Protein AF-A0A9D6LKY3-F1 (afdb_monomer_lite)

Structure (mmCIF, N/CA/C/O backbone):
data_AF-A0A9D6LKY3-F1
#
_entry.id   AF-A0A9D6LKY3-F1
#
loop_
_atom_site.group_PDB
_atom_site.id
_atom_site.type_symbol
_atom_site.label_atom_id
_atom_site.label_alt_id
_atom_site.label_comp_id
_atom_site.label_asym_id
_atom_site.label_entity_id
_atom_site.label_seq_id
_atom_site.pdbx_PDB_ins_code
_atom_site.Cartn_x
_atom_site.Cartn_y
_atom_site.Cartn_z
_atom_site.occupancy
_atom_site.B_iso_or_equiv
_atom_site.auth_seq_id
_atom_site.auth_comp_id
_atom_site.auth_asym_id
_atom_site.auth_atom_id
_atom_site.pdbx_PDB_model_num
ATOM 1 N N . MET A 1 1 ? -1.730 -1.786 14.851 1.00 76.88 1 MET A N 1
ATOM 2 C CA . MET A 1 1 ? -0.948 -1.898 13.593 1.00 76.88 1 MET A CA 1
ATOM 3 C C . MET A 1 1 ? -1.800 -1.309 12.480 1.00 76.88 1 MET A C 1
ATOM 5 O O . MET A 1 1 ? -2.973 -1.649 12.434 1.00 76.88 1 MET A O 1
ATOM 9 N N . MET A 1 2 ? -1.277 -0.396 11.659 1.00 83.31 2 MET A N 1
ATOM 10 C CA . MET A 1 2 ? -2.035 0.168 10.531 1.00 83.31 2 MET A CA 1
ATOM 11 C C . MET A 1 2 ? -1.888 -0.740 9.309 1.00 83.31 2 MET A C 1
ATOM 13 O O . MET A 1 2 ? -0.780 -1.179 9.004 1.00 83.31 2 MET A O 1
ATOM 17 N N . LEU A 1 3 ? -3.003 -1.040 8.649 1.00 87.69 3 LEU A N 1
ATOM 18 C CA . LEU A 1 3 ? -3.064 -1.811 7.412 1.00 87.69 3 LEU A CA 1
ATOM 19 C C . LEU A 1 3 ? -3.668 -0.930 6.316 1.00 87.69 3 LEU A C 1
ATOM 21 O O . LEU A 1 3 ? -4.710 -0.316 6.532 1.00 87.69 3 LEU A O 1
ATOM 25 N N . TYR A 1 4 ? -3.032 -0.890 5.149 1.00 90.19 4 TYR A N 1
ATOM 26 C CA . TYR A 1 4 ? -3.531 -0.166 3.984 1.00 90.19 4 TYR A CA 1
ATOM 27 C C . TYR A 1 4 ? -4.176 -1.155 3.016 1.00 90.19 4 TYR A C 1
ATOM 29 O O . TYR A 1 4 ? -3.606 -2.208 2.738 1.00 90.19 4 TYR A O 1
ATOM 37 N N . ILE A 1 5 ? -5.368 -0.832 2.521 1.00 91.62 5 ILE A N 1
ATOM 38 C CA . ILE A 1 5 ? -6.145 -1.663 1.596 1.00 91.62 5 ILE A CA 1
ATOM 39 C C . ILE A 1 5 ? -6.426 -0.855 0.335 1.00 91.62 5 ILE A C 1
ATOM 41 O O . ILE A 1 5 ? -6.943 0.256 0.425 1.00 91.62 5 ILE A O 1
ATOM 45 N N . HIS A 1 6 ? -6.130 -1.411 -0.833 1.00 92.94 6 HIS A N 1
ATOM 46 C CA . HIS A 1 6 ? -6.447 -0.780 -2.109 1.00 92.94 6 HIS A CA 1
ATOM 47 C C . HIS A 1 6 ? -7.925 -0.987 -2.455 1.00 92.94 6 HIS A C 1
ATOM 49 O O . HIS A 1 6 ? -8.429 -2.110 -2.416 1.00 92.94 6 HIS A O 1
ATOM 55 N N . LYS A 1 7 ? -8.632 0.098 -2.774 1.00 91.31 7 LYS A N 1
ATOM 56 C CA . LYS A 1 7 ? -10.093 0.104 -2.939 1.00 91.31 7 LYS A CA 1
ATOM 57 C C . LYS A 1 7 ? -10.573 -0.707 -4.135 1.00 91.31 7 LYS A C 1
ATOM 59 O O . LYS A 1 7 ? -11.598 -1.372 -4.011 1.00 91.31 7 LYS A O 1
ATOM 64 N N . ASP A 1 8 ? -9.827 -0.709 -5.239 1.00 89.75 8 ASP A N 1
ATOM 65 C CA . ASP A 1 8 ? -10.222 -1.463 -6.432 1.00 89.75 8 ASP A CA 1
ATOM 66 C C . ASP A 1 8 ? -10.015 -2.969 -6.261 1.00 89.75 8 ASP A C 1
ATOM 68 O O . ASP A 1 8 ? -10.879 -3.767 -6.624 1.00 89.75 8 ASP A O 1
ATOM 72 N N . CYS A 1 9 ? -8.861 -3.372 -5.711 1.00 90.88 9 CYS A N 1
ATOM 73 C CA . CY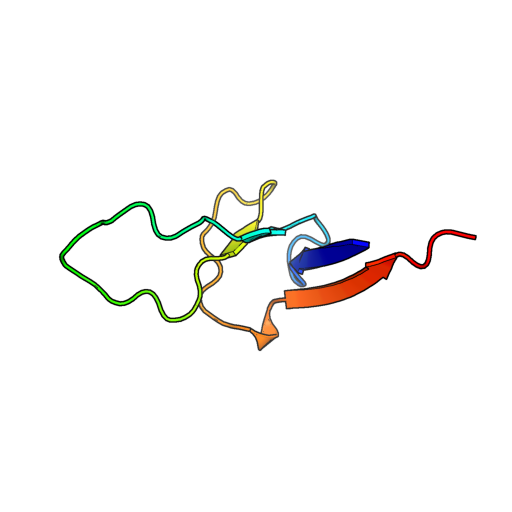S A 1 9 ? -8.498 -4.788 -5.569 1.00 90.88 9 CYS A CA 1
ATOM 74 C C . CYS A 1 9 ? -9.058 -5.418 -4.280 1.00 90.88 9 CYS A C 1
ATOM 76 O O . CYS A 1 9 ? -9.161 -6.640 -4.190 1.00 90.88 9 CYS A O 1
ATOM 78 N N . GLY A 1 10 ? -9.417 -4.598 -3.285 1.00 89.94 10 GLY A N 1
ATOM 79 C CA . GLY A 1 10 ? -9.839 -5.033 -1.950 1.00 89.94 10 GLY A CA 1
ATOM 80 C C .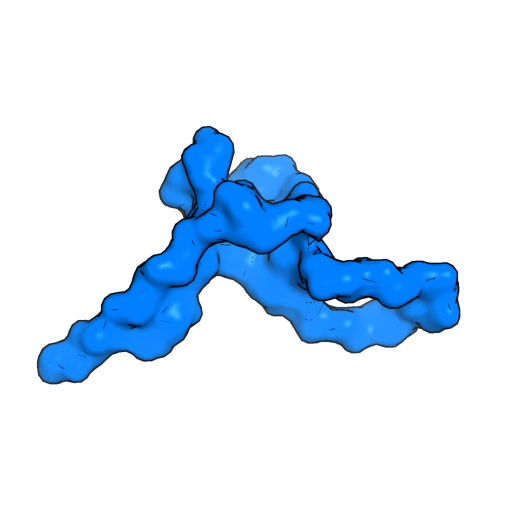 GLY A 1 10 ? -8.722 -5.675 -1.124 1.00 89.94 10 GLY A C 1
ATOM 81 O O . GLY A 1 10 ? -8.978 -6.200 -0.043 1.00 89.94 10 GLY A O 1
ATOM 82 N N . GLU A 1 11 ? -7.492 -5.645 -1.633 1.00 91.69 11 GLU A N 1
ATOM 83 C CA . GLU A 1 11 ? -6.343 -6.343 -1.077 1.00 91.69 11 GLU A CA 1
ATOM 84 C C . GLU A 1 11 ? -5.336 -5.394 -0.443 1.00 91.69 11 GLU A C 1
ATOM 86 O O . GLU A 1 11 ? -5.357 -4.177 -0.648 1.00 91.69 11 GLU A O 1
ATOM 91 N N . SER A 1 12 ? -4.446 -5.977 0.356 1.00 89.94 12 SER A N 1
ATOM 92 C CA . SER A 1 12 ? -3.435 -5.213 1.081 1.00 89.94 12 SER A CA 1
ATOM 93 C C . SER A 1 12 ? -2.470 -4.459 0.154 1.00 89.94 12 SER A C 1
ATOM 95 O O . SER A 1 12 ? -1.927 -4.990 -0.821 1.00 89.94 12 SER A O 1
ATOM 97 N N . ALA A 1 13 ? -2.252 -3.194 0.496 1.00 90.56 13 ALA A N 1
ATOM 98 C CA . ALA A 1 13 ? -1.244 -2.331 -0.080 1.00 90.56 13 ALA A CA 1
ATOM 99 C C . ALA A 1 13 ? -0.105 -2.132 0.921 1.00 90.56 13 ALA A C 1
ATOM 101 O O . ALA A 1 13 ? -0.321 -2.061 2.134 1.00 90.56 13 ALA A O 1
ATOM 102 N N . VAL A 1 14 ? 1.118 -2.047 0.409 1.00 87.56 14 VAL A N 1
ATOM 103 C CA . VAL A 1 14 ? 2.315 -1.804 1.218 1.00 87.56 14 VAL A CA 1
ATOM 104 C C . VAL A 1 14 ? 2.945 -0.481 0.833 1.00 87.56 14 VAL A C 1
ATOM 106 O O . VAL A 1 14 ? 3.035 -0.154 -0.349 1.00 87.56 14 VAL A O 1
ATOM 109 N N . GLU A 1 15 ? 3.391 0.256 1.842 1.00 84.81 15 GLU A N 1
ATOM 110 C CA . GLU A 1 15 ? 4.257 1.413 1.656 1.00 84.81 15 GLU A CA 1
ATOM 111 C C . GLU A 1 15 ? 5.651 0.906 1.277 1.00 84.81 15 GLU A C 1
ATOM 113 O O . GLU A 1 15 ? 6.259 0.102 1.994 1.00 84.81 15 GLU A O 1
ATOM 118 N N . ARG A 1 16 ? 6.157 1.332 0.124 1.00 75.12 16 ARG A N 1
ATOM 119 C CA . ARG A 1 16 ? 7.541 1.098 -0.265 1.00 75.12 16 ARG A CA 1
ATOM 120 C C . ARG A 1 16 ? 8.368 2.191 0.409 1.00 75.12 16 ARG A C 1
ATOM 122 O O . ARG A 1 16 ? 8.159 3.359 0.104 1.00 75.12 16 ARG A O 1
ATOM 129 N N . PRO A 1 17 ? 9.309 1.857 1.306 1.00 62.78 17 PRO A N 1
ATOM 130 C CA . PRO A 1 17 ? 10.251 2.861 1.773 1.00 62.78 17 PRO A CA 1
ATOM 131 C C . PRO A 1 17 ? 10.998 3.381 0.548 1.00 62.78 17 PRO A C 1
ATOM 133 O O . PRO A 1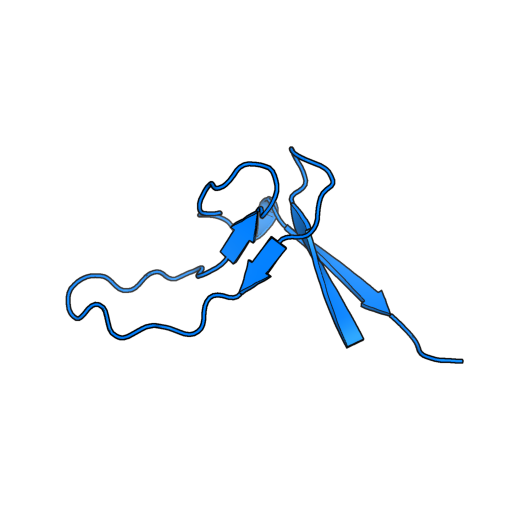 17 ? 11.429 2.555 -0.261 1.00 62.78 17 PRO A O 1
ATOM 136 N N . ASP A 1 18 ? 11.111 4.707 0.413 1.00 59.97 18 ASP A N 1
ATOM 137 C CA . ASP A 1 18 ? 11.813 5.391 -0.674 1.00 59.97 18 ASP A CA 1
ATOM 138 C C . ASP A 1 18 ? 13.171 4.732 -0.914 1.00 59.97 18 ASP A C 1
ATOM 140 O O . ASP A 1 18 ? 14.184 5.043 -0.280 1.00 59.97 18 ASP A O 1
ATOM 144 N N . ALA A 1 19 ? 13.207 3.770 -1.829 1.00 54.75 19 ALA A N 1
ATOM 145 C CA . ALA A 1 19 ? 14.421 3.102 -2.232 1.00 54.75 19 ALA A CA 1
ATOM 146 C C . ALA A 1 19 ? 15.107 4.026 -3.231 1.00 54.75 19 ALA A C 1
ATOM 148 O O . ALA A 1 19 ? 15.162 3.703 -4.408 1.00 54.75 19 ALA A O 1
ATOM 149 N N . VAL A 1 20 ? 15.536 5.197 -2.740 1.00 50.88 20 VAL A N 1
ATOM 150 C CA . VAL A 1 20 ? 16.429 6.193 -3.347 1.00 50.88 20 VAL A CA 1
ATOM 151 C C . VAL A 1 20 ? 16.542 6.016 -4.865 1.00 50.88 20 VAL A C 1
ATOM 153 O O . VAL A 1 20 ? 17.594 5.644 -5.382 1.00 50.88 20 VAL A O 1
ATOM 156 N N . MET A 1 21 ? 15.445 6.238 -5.591 1.00 54.84 21 MET A N 1
ATOM 157 C CA . MET A 1 21 ? 15.528 6.510 -7.018 1.00 54.84 21 MET A CA 1
ATOM 158 C C . MET A 1 21 ? 15.665 8.029 -7.121 1.00 54.84 21 MET A C 1
ATOM 160 O O . MET A 1 21 ? 14.733 8.742 -6.757 1.00 54.84 21 MET A O 1
ATOM 164 N N . PRO A 1 22 ? 16.837 8.553 -7.515 1.00 56.62 22 PRO A N 1
ATOM 165 C CA . PRO A 1 22 ? 17.188 9.958 -7.310 1.00 56.62 22 PRO A CA 1
ATOM 166 C C . PRO A 1 22 ? 16.406 10.961 -8.175 1.00 56.62 22 PRO A C 1
ATOM 168 O O . PRO A 1 22 ? 16.737 12.143 -8.153 1.00 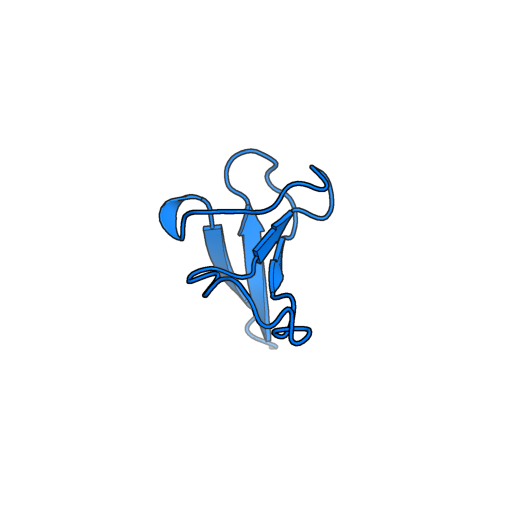56.62 22 PRO A O 1
ATOM 171 N N . GLU A 1 23 ? 15.408 10.533 -8.954 1.00 55.75 23 GLU A N 1
ATOM 172 C 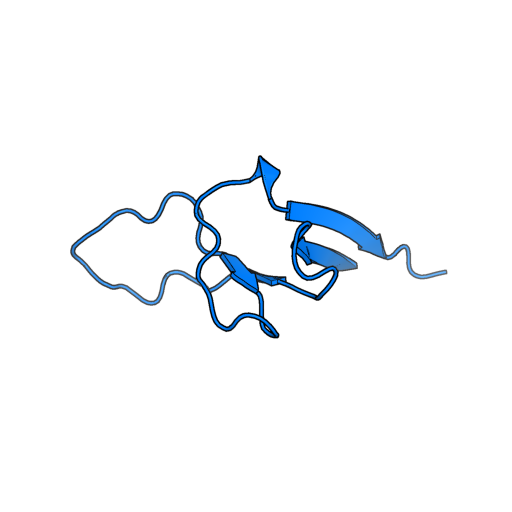CA . GLU A 1 23 ? 14.960 11.316 -10.112 1.00 55.75 23 GLU A CA 1
ATOM 173 C C . GLU A 1 23 ? 13.486 11.735 -10.088 1.00 55.75 23 GLU A C 1
ATOM 175 O O . GLU A 1 23 ? 13.132 12.637 -10.844 1.00 55.75 23 GLU A O 1
ATOM 180 N N . LEU A 1 24 ? 12.635 11.186 -9.209 1.00 54.88 24 LEU A N 1
ATOM 181 C CA . LEU A 1 24 ? 11.236 11.618 -9.104 1.00 54.88 24 LEU A CA 1
ATOM 182 C C . LEU A 1 24 ? 10.733 11.562 -7.652 1.00 54.88 24 LEU A C 1
ATOM 184 O O . LEU A 1 24 ? 10.823 10.506 -7.029 1.00 54.88 24 LEU A O 1
ATOM 188 N N . PRO A 1 25 ? 10.190 12.663 -7.100 1.00 54.34 25 PRO A N 1
ATOM 189 C CA . PRO A 1 25 ? 9.435 12.603 -5.859 1.00 54.34 25 PRO A CA 1
ATOM 190 C C . PRO A 1 25 ? 8.129 11.847 -6.129 1.00 54.34 25 PRO A C 1
ATOM 192 O O . PRO A 1 25 ? 7.187 12.404 -6.684 1.00 54.34 25 PRO A O 1
ATOM 195 N N . THR A 1 26 ? 8.073 10.566 -5.779 1.00 59.00 26 THR A N 1
ATOM 196 C CA . THR A 1 26 ? 6.802 9.846 -5.666 1.00 59.00 26 THR A CA 1
ATOM 197 C C . THR A 1 26 ? 6.125 10.309 -4.385 1.00 59.00 26 THR A C 1
ATOM 199 O O . THR A 1 26 ? 6.501 9.890 -3.296 1.00 59.00 26 THR A O 1
ATOM 202 N N . GLU A 1 27 ? 5.149 11.210 -4.510 1.00 66.25 27 GLU A N 1
ATOM 203 C CA . GLU A 1 27 ? 4.395 11.764 -3.373 1.00 66.25 27 GLU A CA 1
ATOM 204 C C . GLU A 1 27 ? 3.595 10.687 -2.618 1.00 66.25 27 GLU A C 1
ATOM 206 O O . GLU A 1 27 ? 3.218 10.893 -1.465 1.00 66.25 27 GLU A O 1
ATOM 211 N N . PHE A 1 28 ? 3.379 9.524 -3.245 1.00 74.44 28 PHE A N 1
ATOM 212 C CA . PHE A 1 28 ? 2.609 8.425 -2.682 1.00 74.44 28 PHE A CA 1
ATOM 213 C C . PHE A 1 28 ? 3.240 7.052 -2.985 1.00 74.44 28 PHE A C 1
ATOM 215 O 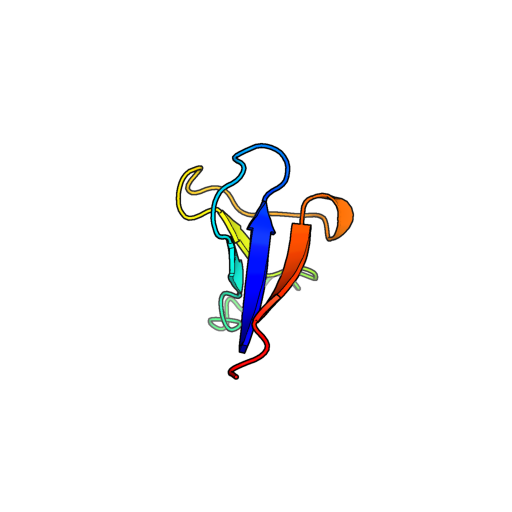O . PHE A 1 28 ? 3.043 6.494 -4.062 1.00 74.44 28 PHE A O 1
ATOM 222 N N . PRO A 1 29 ? 4.031 6.473 -2.065 1.00 80.25 29 PRO A N 1
ATOM 223 C CA . PRO A 1 29 ? 4.840 5.293 -2.359 1.00 80.25 29 PRO A CA 1
ATOM 224 C C . PRO A 1 29 ? 4.116 3.971 -2.041 1.00 80.25 29 PRO A C 1
ATOM 226 O O . PRO A 1 29 ? 4.706 3.063 -1.457 1.00 80.25 29 PRO A O 1
ATOM 229 N N . PHE A 1 30 ? 2.835 3.821 -2.388 1.00 87.12 30 PHE A N 1
ATOM 230 C CA . PHE A 1 30 ? 2.073 2.602 -2.078 1.00 87.12 30 PHE A CA 1
ATOM 231 C C . PHE A 1 30 ? 1.946 1.657 -3.278 1.00 87.12 30 PHE A C 1
ATOM 233 O O . PHE A 1 30 ? 1.935 2.065 -4.433 1.00 87.12 30 PHE A O 1
ATOM 240 N N . THR A 1 31 ? 1.856 0.351 -3.026 1.00 88.12 31 THR A N 1
ATOM 241 C CA . THR A 1 31 ? 1.686 -0.668 -4.080 1.00 88.12 31 THR A CA 1
ATOM 242 C C . THR A 1 31 ? 0.698 -1.746 -3.627 1.00 88.12 31 THR A C 1
ATOM 244 O O . THR A 1 31 ? 0.892 -2.321 -2.553 1.00 88.12 31 THR A O 1
ATOM 247 N N . CYS A 1 32 ? -0.343 -2.057 -4.425 1.00 89.62 32 CYS A N 1
ATOM 248 C CA . CYS A 1 32 ? -1.238 -3.210 -4.161 1.00 89.62 32 CYS A CA 1
ATOM 249 C C . CYS A 1 32 ? -0.466 -4.494 -4.494 1.00 89.62 32 CYS A C 1
ATOM 251 O O . CYS A 1 32 ? -0.050 -4.701 -5.635 1.00 89.62 32 CYS A O 1
ATOM 253 N N . LEU A 1 33 ? -0.297 -5.383 -3.512 1.00 85.50 33 LEU A N 1
ATOM 254 C CA . LEU A 1 33 ? 0.450 -6.635 -3.696 1.00 85.50 33 LEU A CA 1
ATOM 255 C C . LEU A 1 33 ? -0.251 -7.623 -4.640 1.00 85.50 33 LEU A C 1
ATOM 257 O O . LEU A 1 33 ? 0.405 -8.492 -5.208 1.00 85.50 33 LEU A O 1
ATOM 261 N N . SER A 1 34 ? -1.563 -7.472 -4.834 1.00 89.88 34 SER A N 1
ATOM 262 C CA . SER A 1 34 ? -2.345 -8.304 -5.755 1.00 89.88 34 SER A CA 1
ATOM 263 C C . SER A 1 34 ? -2.375 -7.751 -7.180 1.00 89.88 34 SER A C 1
ATOM 265 O O . SER A 1 34 ? -2.236 -8.515 -8.131 1.00 89.88 34 SER A O 1
ATOM 267 N N . CYS A 1 35 ? -2.518 -6.433 -7.351 1.00 89.00 35 CYS A N 1
ATOM 268 C CA . CYS A 1 35 ? -2.458 -5.801 -8.674 1.00 89.00 35 CYS A CA 1
ATOM 269 C C . CYS A 1 35 ? -1.029 -5.691 -9.205 1.00 89.00 35 CYS A C 1
ATOM 271 O O . CYS A 1 35 ? -0.850 -5.527 -10.408 1.00 89.00 35 CYS A O 1
ATOM 273 N N . LEU A 1 36 ? -0.034 -5.733 -8.310 1.00 84.31 36 LEU A N 1
ATOM 274 C CA . LEU A 1 36 ? 1.370 -5.424 -8.595 1.00 84.31 36 LEU A CA 1
ATOM 275 C C . LEU A 1 36 ? 1.561 -4.019 -9.197 1.00 84.31 36 LEU A C 1
ATOM 277 O O . LEU A 1 36 ? 2.573 -3.752 -9.840 1.00 84.31 36 LEU A O 1
ATOM 281 N N . GLY A 1 37 ? 0.574 -3.144 -8.992 1.00 81.69 37 GLY A N 1
ATOM 282 C CA . GLY A 1 37 ? 0.532 -1.776 -9.489 1.00 81.69 37 GLY A CA 1
ATOM 283 C C . GLY A 1 37 ? 0.829 -0.778 -8.380 1.00 81.69 37 GLY A C 1
ATOM 284 O O . GLY A 1 37 ? 0.445 -0.987 -7.221 1.00 81.69 37 GLY A O 1
ATOM 285 N N . GLU A 1 38 ? 1.519 0.290 -8.760 1.00 84.62 38 GLU A N 1
ATOM 286 C CA . GLU A 1 38 ? 1.714 1.464 -7.920 1.00 84.62 38 GLU A CA 1
ATOM 287 C C . GLU A 1 38 ? 0.373 2.177 -7.742 1.00 84.62 38 GLU A C 1
ATOM 289 O O . GLU A 1 38 ? -0.463 2.199 -8.645 1.00 84.62 38 GLU A O 1
ATOM 294 N N . ILE A 1 39 ? 0.152 2.687 -6.538 1.00 85.69 39 ILE A N 1
ATOM 295 C CA . ILE A 1 39 ? -1.022 3.473 -6.192 1.00 85.69 39 ILE A CA 1
ATOM 296 C C . ILE A 1 39 ? -0.556 4.917 -6.211 1.00 85.69 39 ILE A C 1
ATOM 298 O O . ILE A 1 39 ? 0.363 5.271 -5.479 1.00 85.69 39 ILE A O 1
ATOM 302 N N . GLU A 1 40 ? -1.159 5.716 -7.081 1.00 83.19 40 GLU A N 1
ATOM 303 C CA . GLU A 1 40 ? -0.741 7.099 -7.324 1.00 83.19 40 GLU A CA 1
ATOM 304 C C . GLU A 1 40 ? -1.514 8.098 -6.448 1.00 83.19 40 GLU A C 1
ATOM 306 O O . GLU A 1 40 ? -1.056 9.223 -6.267 1.00 83.19 40 GLU A O 1
ATOM 311 N N . ASP A 1 41 ? -2.658 7.689 -5.879 1.00 85.25 41 ASP A N 1
ATOM 312 C CA . ASP A 1 41 ? -3.561 8.557 -5.116 1.00 85.25 41 ASP A CA 1
ATOM 313 C C . ASP A 1 41 ? -3.950 7.958 -3.752 1.00 85.25 41 ASP A C 1
ATOM 315 O O . ASP A 1 41 ? -4.262 6.769 -3.619 1.00 85.25 41 ASP A O 1
ATOM 319 N N . GLU A 1 42 ? -3.988 8.798 -2.714 1.00 85.56 42 GLU A N 1
ATOM 320 C CA . GLU A 1 42 ? -4.409 8.379 -1.371 1.00 85.56 42 GLU A CA 1
ATOM 321 C C . GLU A 1 42 ? -5.879 7.962 -1.302 1.00 85.56 42 GLU A C 1
ATOM 323 O O . GLU A 1 42 ? -6.263 7.122 -0.483 1.00 85.56 42 GLU A O 1
ATOM 328 N N . SER A 1 43 ? -6.705 8.510 -2.192 1.00 88.62 43 SER A N 1
ATOM 329 C CA . SER A 1 43 ? -8.125 8.207 -2.293 1.00 88.62 43 SER A CA 1
ATOM 330 C C . SER A 1 43 ? -8.363 6.779 -2.748 1.00 88.62 43 SER A C 1
ATOM 332 O O . SER A 1 43 ? -9.471 6.293 -2.542 1.00 88.62 43 SER A O 1
ATOM 334 N N . ASP A 1 44 ? -7.365 6.082 -3.287 1.00 89.94 44 ASP A N 1
ATOM 335 C CA . ASP A 1 44 ? -7.455 4.666 -3.639 1.00 89.94 44 ASP A CA 1
ATOM 336 C C . ASP A 1 44 ? -7.061 3.744 -2.477 1.00 89.94 44 ASP A C 1
ATOM 338 O O . ASP A 1 44 ? -7.184 2.520 -2.578 1.00 89.94 44 ASP A O 1
ATOM 342 N N . LEU A 1 45 ? -6.673 4.306 -1.324 1.00 89.06 45 LEU A N 1
ATOM 343 C CA . LEU A 1 45 ? -6.392 3.559 -0.103 1.00 89.06 45 LEU A CA 1
ATOM 344 C C . LEU A 1 45 ? -7.473 3.705 0.963 1.00 89.06 45 LEU A C 1
ATOM 346 O O . LEU A 1 45 ? -8.099 4.742 1.177 1.00 89.06 45 LEU A O 1
ATOM 350 N N . THR A 1 46 ? -7.672 2.610 1.683 1.00 91.56 46 THR A N 1
ATOM 351 C CA . THR A 1 46 ? -8.430 2.550 2.927 1.00 91.56 46 THR A CA 1
ATOM 352 C C . THR A 1 46 ? -7.475 2.170 4.045 1.00 91.56 46 THR A C 1
ATOM 354 O O . THR A 1 46 ? -6.810 1.137 3.970 1.00 91.56 46 THR A O 1
ATOM 357 N N . VAL A 1 47 ? -7.413 2.995 5.088 1.00 89.69 47 VAL A N 1
ATOM 358 C CA . VAL A 1 47 ? -6.591 2.733 6.273 1.00 89.69 47 VAL A CA 1
ATOM 359 C C . VAL A 1 47 ? -7.433 2.005 7.312 1.00 89.69 47 VAL A C 1
ATOM 361 O O . VAL A 1 47 ? -8.508 2.468 7.692 1.00 89.69 47 VAL A O 1
ATOM 364 N N . VAL A 1 48 ? -6.938 0.864 7.781 1.00 89.50 48 VAL A N 1
ATOM 365 C CA . VAL A 1 48 ? -7.564 0.059 8.829 1.00 89.50 48 VAL A CA 1
ATOM 366 C C . VAL A 1 48 ? -6.638 0.013 10.039 1.00 89.50 48 VAL A C 1
ATOM 368 O O . VAL A 1 48 ? -5.516 -0.492 9.970 1.00 89.50 48 VAL A O 1
ATOM 371 N N . GLU A 1 49 ? -7.112 0.519 11.176 1.00 88.00 49 GLU A N 1
ATOM 372 C CA . GLU A 1 49 ? -6.417 0.375 12.453 1.00 88.00 49 GLU A CA 1
ATOM 373 C C . GLU A 1 49 ? -6.745 -0.981 13.085 1.00 88.00 49 GLU A C 1
ATOM 375 O O . GLU A 1 49 ? -7.841 -1.212 13.596 1.00 88.00 49 GLU A O 1
ATOM 380 N N . LEU A 1 50 ? -5.769 -1.890 13.089 1.00 81.69 50 LEU A N 1
ATOM 381 C CA . LEU A 1 50 ? -5.859 -3.124 13.860 1.00 81.69 50 LEU A CA 1
ATOM 382 C C . LEU A 1 50 ? -5.563 -2.794 15.327 1.00 81.69 50 LEU A C 1
ATOM 384 O O . LEU A 1 50 ? -4.396 -2.654 15.722 1.00 81.69 50 LEU A O 1
ATOM 388 N N . MET A 1 51 ? -6.630 -2.640 16.113 1.00 77.88 51 MET A N 1
ATOM 389 C CA . MET A 1 51 ? -6.567 -2.575 17.571 1.00 77.88 51 MET A CA 1
ATOM 390 C C . MET A 1 51 ? -6.309 -3.984 18.113 1.00 77.88 51 MET A C 1
ATOM 392 O O . MET A 1 51 ? -7.178 -4.854 18.049 1.00 77.88 51 MET A O 1
ATOM 396 N N . SER A 1 52 ? -5.100 -4.218 18.619 1.00 68.31 52 SER A N 1
ATOM 397 C CA . SER A 1 52 ? -4.781 -5.436 19.364 1.00 68.31 52 SER A CA 1
ATOM 398 C C . SER A 1 52 ? -5.552 -5.408 20.689 1.00 68.31 52 SER A C 1
ATOM 400 O O . SER A 1 52 ? -5.339 -4.494 21.484 1.00 68.31 52 SER A O 1
ATOM 402 N N . GLN A 1 53 ? -6.469 -6.361 20.884 1.00 59.66 53 GLN A N 1
ATOM 403 C CA . GLN A 1 53 ? -7.147 -6.614 22.165 1.00 59.66 53 GLN A CA 1
ATOM 404 C C . GLN A 1 53 ? -6.204 -7.260 23.179 1.00 59.66 53 GLN A C 1
ATOM 406 O O . GLN A 1 53 ? -5.341 -8.060 22.747 1.00 59.66 53 GLN A O 1
#

Radius of gyration: 12.01 Å; chains: 1; bounding box: 27×21×32 Å

Foldseek 3Di:
DKWKAFQVVRATKDADDCPCPPPDPLVGRIAGPVVRDGDNDPVRIDIDDDDDD

Secondary structure (DSSP, 8-state):
-EEEEETTT-SEEEEPP----TT---S--EEETTTTEEE--GGGEEEEE----

Sequence (53 aa):
MMLYIHKDCGESAVERPDAVMPELPTEFPFTCLSCLGEIEDESDLTVVELMSQ

pLDDT: mean 79.67, std 13.05, range [50.88, 92.94]